Protein AF-A0AAE9GS91-F1 (afdb_monomer_lite)

Foldseek 3Di:
DDDPDKDFDAAQWWWAQQQCVLVLRIAHHHPVRGRDIDDPSIDTHHDDPQAGSLLVRVVSPDPVSSVQQQVQQDADDGRRRGGDPVSNVVDDDDDDRHNVVSVVNSVVVVVVVVVVVVVVPPD

Structure (mmCIF, N/CA/C/O backbone):
data_AF-A0AAE9GS91-F1
#
_entry.id   AF-A0AAE9GS91-F1
#
loop_
_atom_site.group_PDB
_atom_site.id
_atom_site.type_symbol
_atom_site.label_atom_id
_atom_site.label_alt_id
_atom_site.label_comp_id
_atom_site.label_asym_id
_atom_site.label_entity_id
_atom_site.label_seq_id
_atom_site.pdbx_PDB_ins_code
_atom_site.Cartn_x
_atom_site.Cartn_y
_atom_site.Cartn_z
_atom_site.occupancy
_atom_site.B_iso_or_equiv
_atom_site.auth_seq_id
_atom_site.auth_comp_id
_atom_site.auth_asym_id
_atom_site.auth_atom_id
_atom_site.pdbx_PDB_model_num
ATOM 1 N N . MET A 1 1 ? 5.469 -5.678 -27.004 1.00 47.22 1 MET A N 1
ATOM 2 C CA . MET A 1 1 ? 4.977 -7.027 -26.641 1.00 47.22 1 MET A CA 1
ATOM 3 C C . MET A 1 1 ? 5.153 -7.159 -25.131 1.00 47.22 1 MET A C 1
ATOM 5 O O . MET A 1 1 ? 6.270 -6.959 -24.689 1.00 47.22 1 MET A O 1
ATOM 9 N N . ALA A 1 2 ? 4.148 -7.320 -24.269 1.00 49.94 2 ALA A N 1
ATOM 10 C CA . ALA A 1 2 ? 2.785 -7.830 -24.418 1.00 49.94 2 ALA A CA 1
ATOM 11 C C . ALA A 1 2 ? 1.729 -6.813 -23.929 1.00 49.94 2 ALA A C 1
ATOM 13 O O . ALA A 1 2 ? 1.930 -6.160 -22.906 1.00 49.94 2 ALA A O 1
ATOM 14 N N . VAL A 1 3 ? 0.622 -6.671 -24.668 1.00 57.50 3 VAL A N 1
ATOM 15 C CA . VAL A 1 3 ? -0.491 -5.748 -24.353 1.00 57.50 3 VAL A CA 1
ATOM 16 C C . VAL A 1 3 ? -1.786 -6.487 -23.972 1.00 57.50 3 VAL A C 1
ATOM 18 O O . VAL A 1 3 ? -2.757 -5.833 -23.624 1.00 57.50 3 VAL A O 1
ATOM 21 N N . ASP A 1 4 ? -1.794 -7.822 -23.879 1.00 70.81 4 ASP A N 1
ATOM 22 C CA . ASP A 1 4 ? -3.068 -8.561 -23.747 1.00 70.81 4 ASP A CA 1
ATOM 23 C C . ASP A 1 4 ? -3.275 -9.286 -22.408 1.00 70.81 4 ASP A C 1
ATOM 25 O O . ASP A 1 4 ? -4.303 -9.926 -22.199 1.00 70.81 4 ASP A O 1
ATOM 29 N N . THR A 1 5 ? -2.332 -9.199 -21.466 1.00 87.88 5 THR A N 1
ATOM 30 C CA . THR A 1 5 ? -2.480 -9.861 -20.160 1.00 87.88 5 THR A CA 1
ATOM 31 C C . THR A 1 5 ? -3.011 -8.891 -19.110 1.00 87.88 5 THR A C 1
ATOM 33 O O . THR A 1 5 ? -2.324 -7.951 -18.700 1.00 87.88 5 THR A O 1
ATOM 36 N N . MET A 1 6 ? -4.235 -9.159 -18.660 1.00 94.38 6 MET A N 1
ATOM 37 C CA . MET A 1 6 ? -4.826 -8.557 -17.468 1.00 94.38 6 MET A CA 1
ATOM 38 C C . MET A 1 6 ? -4.596 -9.457 -16.252 1.00 94.38 6 MET A C 1
ATOM 40 O O . MET A 1 6 ? -4.562 -10.682 -16.365 1.00 94.38 6 MET A O 1
ATOM 44 N N . PHE A 1 7 ? -4.479 -8.843 -15.082 1.00 96.12 7 PHE A N 1
ATOM 45 C CA . PHE A 1 7 ? -4.264 -9.505 -13.802 1.00 96.12 7 PHE A CA 1
ATOM 46 C C . PHE A 1 7 ? -5.483 -9.281 -12.917 1.00 96.12 7 PHE A C 1
ATOM 48 O O . PHE A 1 7 ? -6.027 -8.177 -12.876 1.00 96.12 7 PHE A O 1
ATOM 55 N N . LYS A 1 8 ? -5.916 -10.327 -12.211 1.00 97.56 8 LYS A N 1
ATOM 56 C CA . LYS A 1 8 ? -6.987 -10.209 -11.222 1.00 97.56 8 LYS A CA 1
ATOM 57 C C . LYS A 1 8 ? -6.459 -9.519 -9.971 1.00 97.56 8 LYS A C 1
ATOM 59 O O . LYS A 1 8 ? -5.353 -9.816 -9.522 1.00 97.56 8 LYS A O 1
ATOM 64 N N . VAL A 1 9 ? -7.255 -8.614 -9.424 1.00 98.19 9 VAL A N 1
ATOM 65 C CA . VAL A 1 9 ? -6.999 -7.989 -8.130 1.00 98.19 9 VAL A CA 1
ATOM 66 C C . VAL A 1 9 ? -7.389 -8.959 -7.019 1.00 98.19 9 VAL A C 1
ATOM 68 O O . VAL A 1 9 ? -8.460 -9.565 -7.070 1.00 98.19 9 VAL A O 1
ATOM 71 N N . GLU A 1 10 ? -6.517 -9.122 -6.032 1.00 97.50 10 GLU A N 1
ATOM 72 C CA . GLU A 1 10 ? -6.807 -9.862 -4.802 1.00 97.50 10 GLU A CA 1
ATOM 73 C C . GLU A 1 10 ? -7.134 -8.883 -3.668 1.00 97.50 10 GLU A C 1
ATOM 75 O O . GLU A 1 10 ? -6.694 -7.734 -3.690 1.00 97.50 10 GLU A O 1
ATOM 80 N N . THR A 1 11 ? -7.903 -9.337 -2.676 1.00 97.12 11 THR A N 1
ATOM 81 C CA . THR A 1 11 ? -8.168 -8.573 -1.445 1.00 97.12 11 THR A CA 1
ATOM 82 C C . THR A 1 11 ? -6.912 -8.481 -0.580 1.00 97.12 11 THR A C 1
ATOM 84 O O . THR A 1 11 ? -6.049 -9.358 -0.646 1.00 97.12 11 THR A O 1
ATOM 87 N N . ASP A 1 12 ? -6.833 -7.447 0.257 1.00 95.88 12 ASP A N 1
ATOM 88 C CA . ASP A 1 12 ? -5.784 -7.267 1.263 1.00 95.88 12 ASP A CA 1
ATOM 89 C C . ASP A 1 12 ? -4.362 -7.176 0.686 1.00 95.88 12 ASP A C 1
ATOM 91 O O . ASP A 1 12 ? -3.382 -7.503 1.355 1.00 95.88 12 ASP A O 1
ATOM 95 N N . ASN A 1 13 ? -4.232 -6.684 -0.546 1.00 96.88 13 ASN A N 1
ATOM 96 C CA . ASN A 1 13 ? -2.952 -6.399 -1.184 1.00 96.88 13 ASN A CA 1
ATOM 97 C C . ASN A 1 13 ? -2.715 -4.892 -1.266 1.00 96.88 13 ASN A C 1
ATOM 99 O O . ASN A 1 13 ? -3.636 -4.102 -1.462 1.00 96.88 13 ASN A O 1
ATOM 103 N N . LEU A 1 14 ? -1.449 -4.482 -1.202 1.00 96.44 14 LEU A N 1
ATOM 104 C CA . LEU A 1 14 ? -1.050 -3.151 -1.643 1.00 96.44 14 LEU A CA 1
ATOM 105 C C . LEU A 1 14 ? -0.976 -3.150 -3.173 1.00 96.44 14 LEU A C 1
ATOM 107 O O . LEU A 1 14 ? -0.109 -3.804 -3.752 1.00 96.44 14 LEU A O 1
ATOM 111 N N . ILE A 1 15 ? -1.867 -2.413 -3.828 1.00 97.44 15 ILE A N 1
ATOM 112 C CA . ILE A 1 15 ? -1.858 -2.206 -5.277 1.00 97.44 15 ILE A CA 1
ATOM 113 C C . ILE A 1 15 ? -1.294 -0.822 -5.598 1.00 97.44 15 ILE A C 1
ATOM 115 O O . ILE A 1 15 ? -1.660 0.168 -4.965 1.00 97.44 15 ILE A O 1
ATOM 119 N N . ILE A 1 16 ? -0.387 -0.736 -6.573 1.00 96.69 16 ILE A N 1
ATOM 120 C CA . ILE A 1 16 ? 0.314 0.516 -6.904 1.00 96.69 16 ILE A CA 1
ATOM 121 C C . ILE A 1 16 ? 0.247 0.764 -8.400 1.00 96.69 16 ILE A C 1
ATOM 123 O O . ILE A 1 16 ? 0.695 -0.072 -9.173 1.00 96.69 16 ILE A O 1
ATOM 127 N N . ASN A 1 17 ? -0.215 1.936 -8.830 1.00 96.50 17 ASN A N 1
ATOM 128 C CA . ASN A 1 17 ? -0.026 2.367 -10.208 1.00 96.50 17 ASN A CA 1
ATOM 129 C C . ASN A 1 17 ? 1.396 2.909 -10.400 1.00 96.50 17 ASN A C 1
ATOM 131 O O . ASN A 1 17 ? 1.712 4.018 -9.976 1.00 96.50 17 ASN A O 1
ATOM 135 N N . ILE A 1 18 ? 2.254 2.179 -11.111 1.00 96.12 18 ILE A N 1
ATOM 136 C CA . ILE A 1 18 ? 3.666 2.579 -11.268 1.00 96.12 18 ILE A CA 1
ATOM 137 C C . ILE A 1 18 ? 3.869 3.869 -12.075 1.00 96.12 18 ILE A C 1
ATOM 139 O O . ILE A 1 18 ? 4.950 4.435 -12.031 1.00 96.12 18 ILE A O 1
ATOM 143 N N . THR A 1 19 ? 2.875 4.341 -12.833 1.00 94.81 19 THR A N 1
ATOM 144 C CA . THR A 1 19 ? 2.994 5.563 -13.661 1.00 94.81 19 THR A CA 1
ATOM 145 C C . THR A 1 19 ? 2.749 6.838 -12.853 1.00 94.81 19 THR A C 1
ATOM 147 O O . THR A 1 19 ? 3.214 7.910 -13.226 1.00 94.81 19 THR A O 1
ATOM 150 N N . PHE A 1 20 ? 2.018 6.720 -11.745 1.00 94.81 20 PHE A N 1
ATOM 151 C CA . PHE A 1 20 ? 1.622 7.843 -10.898 1.00 94.81 20 PHE A CA 1
ATOM 152 C C . PHE A 1 20 ? 1.841 7.554 -9.407 1.00 94.81 20 PHE A C 1
ATOM 154 O O . PHE A 1 20 ? 1.254 8.204 -8.548 1.00 94.81 20 PHE A O 1
ATOM 161 N N . ALA A 1 21 ? 2.703 6.590 -9.068 1.00 94.94 21 ALA A N 1
ATOM 162 C CA . ALA A 1 21 ? 2.981 6.226 -7.677 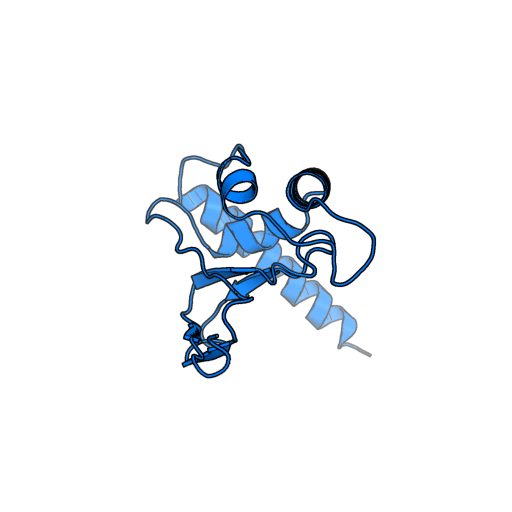1.00 94.94 21 ALA A CA 1
ATOM 163 C C . ALA A 1 21 ? 3.470 7.428 -6.852 1.00 94.94 21 ALA A C 1
ATOM 165 O O . ALA A 1 21 ? 3.083 7.597 -5.701 1.00 94.94 21 ALA A O 1
ATOM 166 N N . TRP A 1 22 ? 4.256 8.311 -7.469 1.00 93.00 22 TRP A N 1
ATOM 167 C CA . TRP A 1 22 ? 4.755 9.557 -6.884 1.00 93.00 22 TRP A CA 1
ATOM 168 C C . TRP A 1 22 ? 3.649 10.585 -6.551 1.00 93.00 22 TRP A C 1
ATOM 170 O O . TRP A 1 22 ? 3.845 11.475 -5.720 1.00 93.00 22 TRP A O 1
ATOM 180 N N 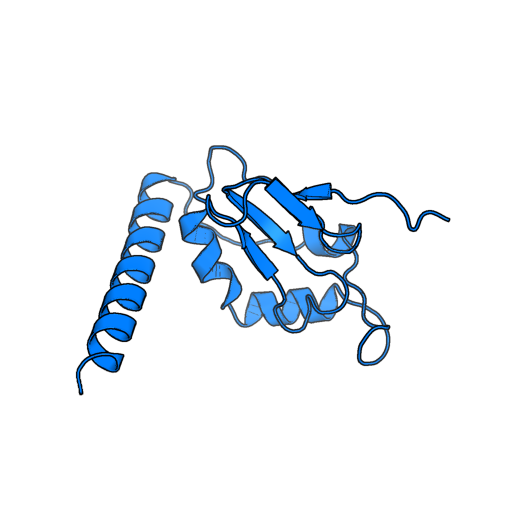. GLU A 1 23 ? 2.460 10.432 -7.140 1.00 92.50 23 GLU A N 1
ATOM 181 C CA . GLU A 1 23 ? 1.236 11.173 -6.797 1.00 92.50 23 GLU A CA 1
ATOM 182 C C . GLU A 1 23 ? 0.347 10.422 -5.796 1.00 92.50 23 GLU A C 1
ATOM 184 O O . GLU A 1 23 ? -0.793 10.816 -5.576 1.00 92.50 23 GLU A O 1
ATOM 189 N N . LEU A 1 24 ? 0.871 9.371 -5.155 1.00 93.00 24 LEU A N 1
ATOM 190 C CA . LEU A 1 24 ? 0.145 8.479 -4.245 1.00 93.00 24 LEU A CA 1
ATOM 191 C C . LEU A 1 24 ? -0.974 7.669 -4.922 1.00 93.00 24 LEU A C 1
ATOM 193 O O . LEU A 1 24 ? -1.968 7.331 -4.285 1.00 93.00 24 LEU A O 1
ATOM 197 N N . ALA A 1 25 ? -0.807 7.299 -6.196 1.00 94.12 25 ALA A N 1
ATOM 198 C CA . ALA A 1 25 ? -1.724 6.388 -6.885 1.00 94.12 25 ALA A CA 1
ATOM 199 C C . ALA A 1 25 ? -1.543 4.927 -6.414 1.00 94.12 25 ALA A C 1
ATOM 201 O O . ALA A 1 25 ? -1.065 4.067 -7.158 1.00 94.12 25 ALA A O 1
ATOM 202 N N . LEU A 1 26 ? -1.901 4.656 -5.159 1.00 94.50 26 LEU A N 1
ATOM 203 C CA . LEU A 1 26 ? -1.843 3.348 -4.512 1.00 94.50 26 LEU A CA 1
ATOM 204 C C . LEU A 1 26 ? -3.012 3.147 -3.539 1.00 94.50 26 LEU A C 1
ATOM 206 O O . LEU A 1 26 ? -3.600 4.111 -3.057 1.00 94.50 26 LEU A O 1
ATOM 210 N N . ALA A 1 27 ? -3.334 1.890 -3.247 1.00 95.06 27 ALA A N 1
ATOM 211 C CA . ALA A 1 27 ? -4.401 1.521 -2.322 1.00 95.06 27 ALA A CA 1
ATOM 212 C C . ALA A 1 27 ? -4.102 0.182 -1.638 1.00 95.06 27 ALA A C 1
ATOM 214 O O . ALA A 1 27 ? -3.367 -0.645 -2.176 1.00 95.06 27 ALA A O 1
ATOM 215 N N . VAL A 1 28 ? -4.705 -0.049 -0.471 1.00 96.06 28 VAL A N 1
ATOM 216 C CA . VAL A 1 28 ? -4.876 -1.409 0.060 1.00 96.06 28 VAL A CA 1
ATOM 217 C C . VAL A 1 28 ? -6.250 -1.895 -0.378 1.00 96.06 28 VAL A C 1
ATOM 219 O O . VAL A 1 28 ? -7.253 -1.289 0.008 1.00 96.06 28 VAL A O 1
ATOM 222 N N . THR A 1 29 ? -6.273 -2.946 -1.189 1.00 96.50 29 THR A N 1
ATOM 223 C CA . THR A 1 29 ? -7.485 -3.513 -1.787 1.00 96.50 29 THR A CA 1
ATOM 224 C C . THR A 1 29 ? -8.350 -4.2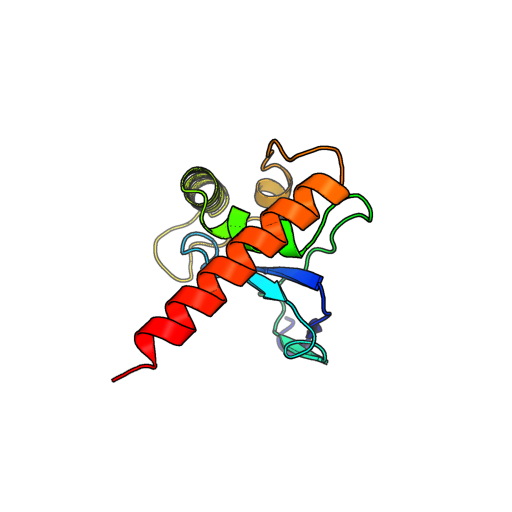08 -0.746 1.00 96.50 29 THR A C 1
ATOM 226 O O . THR A 1 29 ? -7.858 -4.677 0.282 1.00 96.50 29 THR A O 1
ATOM 229 N N . ASP A 1 30 ? -9.646 -4.296 -1.019 1.00 95.50 30 ASP A N 1
ATOM 230 C CA . ASP A 1 30 ? -10.595 -5.034 -0.187 1.00 95.50 30 ASP A CA 1
ATOM 231 C C . ASP A 1 30 ? -11.510 -5.947 -1.021 1.00 95.50 30 ASP A C 1
ATOM 233 O O . ASP A 1 30 ? -11.274 -6.203 -2.208 1.00 95.50 30 ASP A O 1
ATOM 237 N N . ALA A 1 31 ? -12.539 -6.497 -0.375 1.00 96.31 31 ALA A N 1
ATOM 238 C CA . ALA A 1 31 ? -13.474 -7.425 -0.994 1.00 96.31 31 ALA A CA 1
ATOM 239 C C . ALA A 1 31 ? -14.233 -6.815 -2.185 1.00 96.31 31 ALA A C 1
ATOM 241 O O . ALA A 1 31 ? -14.618 -7.559 -3.085 1.00 96.31 31 ALA A O 1
ATOM 242 N N . GLU A 1 32 ? -14.428 -5.493 -2.225 1.00 96.88 32 GLU A N 1
ATOM 243 C CA . GLU A 1 32 ? -15.088 -4.830 -3.353 1.00 96.88 32 GLU A CA 1
ATOM 244 C C . GLU A 1 32 ? -14.173 -4.751 -4.578 1.00 96.88 32 GLU A C 1
ATOM 246 O O . GLU A 1 32 ? -14.656 -4.618 -5.704 1.00 96.88 32 GLU A O 1
ATOM 251 N N . ASP A 1 33 ? -12.856 -4.830 -4.383 1.00 97.19 33 ASP A N 1
ATOM 252 C CA . ASP A 1 33 ? -11.855 -4.828 -5.449 1.00 97.19 33 ASP A CA 1
ATOM 253 C C . ASP A 1 33 ? -11.536 -6.217 -5.996 1.00 97.19 33 ASP A C 1
ATOM 255 O O . ASP A 1 33 ? -11.101 -6.343 -7.145 1.00 97.19 33 ASP A O 1
ATOM 259 N N . ALA A 1 34 ? -11.759 -7.256 -5.195 1.00 97.25 34 ALA A N 1
ATOM 260 C CA . ALA A 1 34 ? -11.419 -8.625 -5.541 1.00 97.25 34 ALA A CA 1
ATOM 261 C C . ALA A 1 34 ? -12.044 -9.060 -6.881 1.00 97.25 34 ALA A C 1
ATOM 263 O O . ALA A 1 34 ? -13.233 -8.891 -7.145 1.00 97.25 34 ALA A O 1
ATOM 264 N N . GLY A 1 35 ? -11.224 -9.645 -7.755 1.00 97.19 35 GLY A N 1
ATOM 265 C CA . GLY A 1 35 ? -11.645 -10.141 -9.066 1.00 97.19 35 GLY A CA 1
ATOM 266 C C . GLY A 1 35 ? -11.715 -9.089 -10.178 1.00 97.19 35 GLY A C 1
ATOM 267 O O . GLY A 1 35 ? -11.805 -9.484 -11.344 1.00 97.19 35 GLY A O 1
ATOM 268 N N . LYS A 1 36 ? -11.599 -7.785 -9.872 1.00 97.44 36 LYS A N 1
ATOM 269 C CA . LYS A 1 36 ? -11.416 -6.740 -10.898 1.00 97.44 36 LYS A CA 1
ATOM 270 C C . LYS A 1 36 ? -10.129 -6.988 -11.690 1.00 97.44 36 LYS A C 1
ATOM 272 O O . LYS A 1 36 ? -9.209 -7.654 -11.217 1.00 97.44 36 LYS A O 1
ATOM 277 N N . LEU A 1 37 ? -10.061 -6.451 -12.908 1.00 97.00 37 LEU A N 1
ATOM 278 C CA . LEU A 1 37 ? -8.928 -6.641 -13.813 1.00 97.00 37 LEU A CA 1
ATOM 279 C C . LEU A 1 37 ? -8.076 -5.378 -13.924 1.00 97.00 37 LEU A C 1
ATOM 281 O O . LEU A 1 37 ? -8.596 -4.285 -14.140 1.00 97.00 37 LEU A O 1
ATOM 285 N N . VAL A 1 38 ? -6.759 -5.548 -13.832 1.00 96.56 38 VAL A N 1
ATOM 286 C CA . VAL A 1 38 ? -5.772 -4.477 -13.995 1.00 96.56 38 VAL A CA 1
ATOM 287 C C . VAL A 1 38 ? -4.673 -4.877 -14.973 1.00 96.56 38 VAL A C 1
ATOM 289 O O . VAL A 1 38 ? -4.362 -6.053 -15.146 1.00 96.56 38 VAL A O 1
ATOM 292 N N . SER A 1 39 ? -4.054 -3.891 -15.620 1.00 95.62 39 SER A N 1
ATOM 293 C CA . SER A 1 39 ? -2.895 -4.134 -16.484 1.00 95.62 39 SER A CA 1
ATOM 294 C C . SER A 1 39 ? -1.612 -4.346 -15.669 1.00 95.62 39 SER A C 1
ATOM 296 O O . SER A 1 39 ? -1.562 -4.099 -14.464 1.00 95.62 39 SER A O 1
ATOM 298 N N . HIS A 1 40 ? -0.517 -4.703 -16.346 1.00 93.19 40 HIS A N 1
ATOM 299 C CA . HIS A 1 40 ? 0.824 -4.851 -15.756 1.00 93.19 40 HIS A CA 1
ATOM 300 C C . HIS A 1 40 ? 1.349 -3.610 -14.998 1.00 93.19 40 HIS A C 1
ATOM 302 O O . HIS A 1 40 ? 2.341 -3.705 -14.270 1.00 93.19 40 HIS A O 1
ATOM 308 N N . ARG A 1 41 ? 0.719 -2.438 -15.181 1.00 94.88 41 ARG A N 1
ATOM 309 C CA . ARG A 1 41 ? 1.064 -1.186 -14.486 1.00 94.88 41 ARG A CA 1
ATOM 310 C C . ARG A 1 41 ? 0.578 -1.130 -13.037 1.00 94.88 41 ARG A C 1
ATOM 312 O O . ARG A 1 41 ? 0.907 -0.165 -12.354 1.00 94.88 41 ARG A O 1
ATOM 319 N N . PHE A 1 42 ? -0.161 -2.143 -12.590 1.00 97.12 42 PHE A N 1
ATOM 320 C CA . PHE A 1 42 ? -0.678 -2.271 -11.231 1.00 97.12 42 PHE A CA 1
ATOM 321 C C . PHE A 1 42 ? -0.112 -3.518 -10.532 1.00 97.12 42 PHE A C 1
ATOM 323 O O . PHE A 1 42 ? -0.843 -4.486 -10.316 1.00 97.12 42 PHE A O 1
ATOM 330 N N . PRO A 1 43 ? 1.198 -3.564 -10.216 1.00 97.12 43 PRO A N 1
ATOM 331 C CA . PRO A 1 43 ? 1.722 -4.586 -9.321 1.00 97.12 43 PRO A CA 1
ATOM 332 C C . PRO A 1 43 ? 0.952 -4.607 -7.998 1.00 97.12 43 PRO A C 1
ATOM 334 O O . PRO A 1 43 ? 0.544 -3.565 -7.477 1.00 97.12 43 PRO A O 1
ATOM 337 N N . GLN A 1 44 ? 0.801 -5.816 -7.469 1.00 97.06 44 GLN A N 1
ATOM 338 C CA . GLN A 1 44 ? 0.177 -6.097 -6.186 1.00 97.06 44 GLN A CA 1
ATOM 339 C C . GLN A 1 44 ? 1.222 -6.715 -5.258 1.00 97.06 44 GLN A C 1
ATOM 341 O O . GLN A 1 44 ? 1.978 -7.595 -5.673 1.00 97.06 44 GLN A O 1
ATOM 346 N N . TYR A 1 45 ? 1.260 -6.252 -4.013 1.00 96.62 45 TYR A N 1
ATOM 347 C CA . TYR A 1 45 ? 2.171 -6.728 -2.982 1.00 96.62 45 TYR A CA 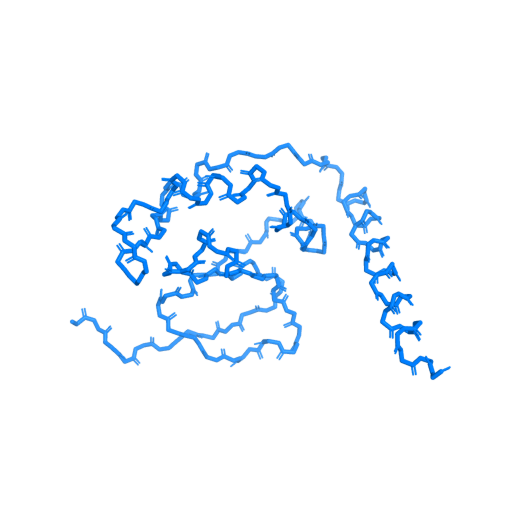1
ATOM 348 C C . TYR A 1 45 ? 1.357 -7.279 -1.820 1.00 96.62 45 TYR A C 1
ATOM 350 O O . TYR A 1 45 ? 0.574 -6.560 -1.198 1.00 96.62 45 TYR A O 1
ATOM 358 N N . LYS A 1 46 ? 1.559 -8.562 -1.532 1.00 96.31 46 LYS A N 1
ATOM 359 C CA . LYS A 1 46 ? 0.904 -9.243 -0.421 1.00 96.31 46 LYS A CA 1
ATOM 360 C C . LYS A 1 46 ? 1.623 -8.945 0.887 1.00 96.31 46 LYS A C 1
ATOM 362 O O . LYS A 1 46 ? 2.848 -9.065 0.969 1.00 96.31 46 LYS A O 1
ATOM 367 N N . PHE A 1 47 ? 0.865 -8.599 1.922 1.00 94.62 47 PHE A N 1
ATOM 368 C CA . PHE A 1 47 ? 1.418 -8.439 3.262 1.00 94.62 47 PHE A CA 1
ATOM 369 C C . PHE A 1 47 ? 1.813 -9.797 3.849 1.00 94.62 47 PHE A C 1
ATOM 371 O O . PHE A 1 47 ? 1.108 -10.796 3.698 1.00 94.62 47 PHE A O 1
ATOM 378 N N . LYS A 1 48 ? 2.955 -9.842 4.543 1.00 94.69 48 LYS A N 1
ATOM 379 C CA . LYS A 1 48 ? 3.304 -11.002 5.377 1.00 94.69 48 LYS A CA 1
ATOM 380 C C . LYS A 1 48 ? 2.325 -11.087 6.549 1.00 94.69 48 LYS A C 1
ATOM 382 O O . LYS A 1 48 ? 1.855 -10.059 7.022 1.00 94.69 48 LYS A O 1
ATOM 387 N N . ASN A 1 49 ? 2.111 -12.290 7.081 1.00 94.06 49 ASN A N 1
ATOM 388 C CA . ASN A 1 49 ? 1.128 -12.562 8.143 1.00 94.06 49 ASN A CA 1
ATOM 389 C C . ASN A 1 49 ? 1.287 -11.707 9.416 1.00 94.06 49 ASN A C 1
ATOM 391 O O . ASN A 1 49 ? 0.346 -11.597 10.187 1.00 94.06 49 ASN A O 1
ATOM 395 N N . GLN A 1 50 ? 2.464 -11.122 9.650 1.00 95.31 50 GLN A N 1
ATOM 396 C CA . GLN A 1 50 ? 2.757 -10.234 10.784 1.00 95.31 50 GLN A CA 1
ATOM 397 C C . GLN A 1 50 ? 2.332 -8.767 10.569 1.00 95.31 50 GLN A C 1
ATOM 399 O O . GLN A 1 50 ? 2.539 -7.930 11.448 1.00 95.31 50 GLN A O 1
ATOM 404 N N . TYR A 1 51 ? 1.797 -8.431 9.394 1.00 95.12 51 TYR A N 1
ATOM 405 C CA . TYR A 1 51 ? 1.448 -7.069 9.008 1.00 95.12 51 TYR A CA 1
ATOM 406 C C . TYR A 1 51 ? -0.043 -6.955 8.702 1.00 95.12 51 TYR A C 1
ATOM 408 O O . TYR A 1 51 ? -0.570 -7.684 7.866 1.00 95.12 51 TYR A O 1
ATOM 416 N N . SER A 1 52 ? -0.717 -6.022 9.373 1.00 94.94 52 SER A N 1
ATOM 417 C CA . SER A 1 52 ? -2.152 -5.781 9.207 1.00 94.94 52 SER A CA 1
ATOM 418 C C . SER A 1 52 ? -2.413 -4.894 7.982 1.00 94.94 52 SER A C 1
ATOM 420 O O . SER A 1 52 ? -2.011 -3.729 8.002 1.00 94.94 52 SER A O 1
ATOM 422 N N . PRO A 1 53 ? -3.144 -5.348 6.946 1.00 93.94 53 PRO A N 1
ATOM 423 C CA . PRO A 1 53 ? -3.458 -4.522 5.772 1.00 93.94 53 PRO A CA 1
ATOM 424 C C . PRO A 1 53 ? -4.155 -3.201 6.136 1.00 93.94 53 PRO A C 1
ATOM 426 O O . PRO A 1 53 ? -3.899 -2.153 5.544 1.00 93.94 53 PRO A O 1
ATOM 429 N N . THR A 1 54 ? -4.995 -3.219 7.178 1.00 91.69 54 THR A N 1
ATOM 430 C CA . THR A 1 54 ? -5.736 -2.031 7.637 1.00 91.69 54 THR A CA 1
ATOM 431 C C . THR A 1 54 ? -4.812 -0.956 8.205 1.00 91.69 54 THR A C 1
ATOM 433 O O . THR A 1 54 ? -5.083 0.230 8.042 1.00 91.69 54 THR A O 1
ATOM 436 N N . PHE A 1 55 ? -3.699 -1.342 8.833 1.00 93.81 55 PHE A N 1
ATOM 437 C CA . PHE A 1 55 ? -2.696 -0.386 9.298 1.00 93.81 55 PHE A CA 1
ATOM 438 C C . PHE A 1 55 ? -2.064 0.368 8.122 1.00 93.81 55 PHE A C 1
ATOM 440 O O . PHE A 1 55 ? -1.952 1.595 8.152 1.00 93.81 55 PHE A O 1
ATOM 447 N N . PHE A 1 56 ? -1.724 -0.354 7.050 1.00 91.81 56 PHE A N 1
ATOM 448 C CA . PHE A 1 56 ? -1.043 0.208 5.886 1.00 91.81 56 PHE A CA 1
ATOM 449 C C . PHE A 1 56 ? -1.908 1.171 5.065 1.00 91.81 56 PHE A C 1
ATOM 451 O O . PHE A 1 56 ? -1.331 2.023 4.396 1.00 91.81 56 PHE A O 1
ATOM 458 N N . LYS A 1 57 ? -3.250 1.144 5.180 1.00 88.75 57 LYS A N 1
ATOM 459 C CA . LYS A 1 57 ? -4.121 2.196 4.606 1.00 88.75 57 LYS A CA 1
ATOM 460 C C . LYS A 1 57 ? -3.723 3.596 5.094 1.00 88.75 57 LYS A C 1
ATOM 462 O O . LYS A 1 57 ? -3.739 4.542 4.315 1.00 88.75 57 LYS A O 1
ATOM 467 N N . ASN A 1 58 ? -3.283 3.713 6.347 1.00 84.69 58 ASN A N 1
ATOM 468 C CA . ASN A 1 58 ? -2.868 4.990 6.932 1.00 84.69 58 ASN A CA 1
ATOM 469 C C . ASN A 1 58 ? -1.444 5.397 6.532 1.00 84.69 58 ASN A C 1
ATOM 471 O O . ASN A 1 58 ? -1.141 6.586 6.443 1.00 84.69 58 ASN A O 1
ATOM 475 N N . LEU A 1 59 ? -0.571 4.423 6.251 1.00 78.69 59 LEU A N 1
ATOM 476 C CA . LEU A 1 59 ? 0.819 4.676 5.856 1.00 78.69 59 LEU A CA 1
ATOM 477 C C . LEU A 1 59 ? 0.918 5.398 4.503 1.00 78.69 59 LEU A C 1
ATOM 479 O O . LEU A 1 59 ? 1.858 6.157 4.282 1.00 78.69 59 LEU A O 1
ATOM 483 N N . ILE A 1 60 ? -0.075 5.214 3.626 1.00 83.62 60 ILE A N 1
ATOM 484 C CA . ILE A 1 60 ? -0.165 5.871 2.309 1.00 83.62 60 ILE A CA 1
ATOM 485 C C . ILE A 1 60 ? -0.097 7.401 2.431 1.00 83.62 60 ILE A C 1
ATOM 487 O O . ILE A 1 60 ? 0.433 8.071 1.545 1.00 83.62 60 ILE A O 1
ATOM 491 N N . TYR A 1 61 ? -0.588 7.958 3.540 1.00 82.12 61 TYR A N 1
ATOM 492 C CA . TYR A 1 61 ? -0.646 9.401 3.770 1.00 82.12 61 TYR A CA 1
ATOM 493 C C . TYR A 1 61 ? 0.624 9.986 4.410 1.00 82.12 61 TYR A C 1
ATOM 495 O O . TYR A 1 61 ? 0.710 11.202 4.605 1.00 82.12 61 TYR A O 1
ATOM 503 N N . ASP A 1 62 ? 1.628 9.164 4.728 1.00 86.25 62 ASP A N 1
ATOM 504 C CA . ASP A 1 62 ? 2.905 9.645 5.253 1.00 86.25 62 ASP A CA 1
ATOM 505 C C . ASP A 1 62 ? 3.636 10.498 4.200 1.00 86.25 62 ASP A C 1
ATOM 507 O O . ASP A 1 62 ? 4.010 10.035 3.120 1.00 86.25 62 ASP A O 1
ATOM 511 N N . LYS A 1 63 ? 3.902 11.767 4.536 1.00 90.69 63 LYS A N 1
ATOM 512 C CA . LYS A 1 63 ? 4.642 12.697 3.668 1.00 90.69 63 LYS A CA 1
ATOM 513 C C . LYS A 1 63 ? 6.017 12.156 3.285 1.00 90.69 63 LYS A C 1
ATOM 515 O O . LYS A 1 63 ? 6.453 12.373 2.158 1.00 90.69 63 LYS A O 1
ATOM 520 N N . ARG A 1 64 ? 6.691 11.446 4.198 1.00 92.62 64 ARG A N 1
ATOM 521 C CA . ARG A 1 64 ? 7.978 10.810 3.893 1.00 92.62 64 ARG A CA 1
ATOM 522 C C . ARG A 1 64 ? 7.803 9.707 2.860 1.00 92.62 64 ARG A C 1
ATOM 524 O O . ARG A 1 64 ? 8.636 9.574 1.978 1.00 92.62 64 ARG A O 1
ATOM 531 N N . PHE A 1 65 ? 6.707 8.950 2.926 1.00 93.31 65 PHE A N 1
ATOM 532 C CA . PHE A 1 65 ? 6.433 7.892 1.953 1.00 93.31 65 PHE A CA 1
ATOM 533 C C . PHE A 1 65 ? 6.189 8.461 0.560 1.00 93.31 65 PHE A C 1
ATOM 535 O O . PHE A 1 65 ? 6.753 7.961 -0.408 1.00 93.31 65 PHE A O 1
ATOM 542 N N . LYS A 1 66 ? 5.476 9.589 0.459 1.00 93.31 66 LYS A N 1
ATOM 543 C CA . LYS A 1 66 ? 5.379 10.330 -0.805 1.00 93.31 66 LYS A CA 1
ATOM 544 C C . LYS A 1 66 ? 6.754 10.745 -1.341 1.00 93.31 66 LYS A C 1
ATOM 546 O O . LYS A 1 66 ? 7.010 10.574 -2.530 1.00 93.31 66 LYS A O 1
ATOM 551 N N . SER A 1 67 ? 7.633 11.278 -0.491 1.00 94.81 67 SER A N 1
ATOM 552 C CA . SER A 1 67 ? 8.994 11.655 -0.898 1.00 94.81 67 SER A CA 1
ATOM 553 C C . SER A 1 67 ? 9.807 10.458 -1.392 1.00 94.81 67 SER A C 1
ATOM 555 O O . SER A 1 67 ? 10.468 10.561 -2.421 1.00 94.81 67 SER A O 1
ATOM 557 N N . ASP A 1 68 ? 9.712 9.309 -0.729 1.00 95.75 68 ASP A N 1
ATOM 558 C CA . ASP A 1 68 ? 10.431 8.108 -1.161 1.00 95.75 68 ASP A CA 1
ATOM 559 C C . ASP A 1 68 ? 9.880 7.570 -2.486 1.00 95.75 68 ASP A C 1
ATOM 561 O O . ASP A 1 68 ? 10.649 7.219 -3.377 1.00 95.75 68 ASP A O 1
ATOM 565 N N . LEU A 1 69 ? 8.558 7.602 -2.684 1.00 95.00 69 LEU A N 1
ATOM 566 C CA . LEU A 1 69 ? 7.933 7.257 -3.966 1.00 95.00 69 LEU A CA 1
ATOM 567 C C . LEU A 1 69 ? 8.341 8.215 -5.093 1.00 95.00 69 LEU A C 1
ATOM 569 O O . LEU A 1 69 ? 8.480 7.782 -6.238 1.00 95.00 69 LEU A O 1
ATOM 573 N N . MET A 1 70 ? 8.547 9.501 -4.788 1.00 94.38 70 MET A N 1
ATOM 574 C CA . MET A 1 70 ? 9.099 10.474 -5.737 1.00 94.38 70 MET A CA 1
ATOM 575 C C . MET A 1 70 ? 10.532 10.112 -6.138 1.00 94.38 70 MET A C 1
ATOM 577 O O . MET A 1 70 ? 10.846 10.152 -7.326 1.00 94.38 70 MET A O 1
ATOM 581 N N . LEU A 1 71 ? 11.386 9.749 -5.174 1.00 95.38 71 LEU A N 1
ATOM 582 C CA . LEU A 1 71 ? 12.779 9.362 -5.425 1.00 95.38 71 LEU A CA 1
ATOM 583 C C . LEU A 1 71 ? 12.872 8.042 -6.203 1.00 95.38 71 LEU A C 1
ATOM 585 O O . LEU A 1 71 ? 13.624 7.963 -7.170 1.00 95.38 71 LEU A O 1
ATOM 589 N N . ALA A 1 72 ? 12.042 7.060 -5.845 1.00 96.81 72 ALA A N 1
ATOM 590 C CA . ALA A 1 72 ? 11.963 5.749 -6.492 1.00 96.81 72 ALA A CA 1
ATOM 591 C C . ALA A 1 72 ? 11.286 5.775 -7.879 1.00 96.81 72 ALA A C 1
ATOM 593 O O . ALA A 1 72 ? 11.172 4.744 -8.550 1.00 96.81 72 ALA A O 1
ATOM 594 N N . SER A 1 73 ? 10.792 6.938 -8.315 1.00 96.38 73 SER A N 1
ATOM 595 C CA . SER A 1 73 ? 10.179 7.139 -9.630 1.00 96.38 73 SER A CA 1
ATOM 596 C C . SER A 1 73 ? 11.055 8.053 -10.490 1.00 96.38 73 SER A C 1
ATOM 598 O O . SER A 1 73 ? 10.749 9.238 -10.646 1.00 96.38 73 SER A O 1
ATOM 600 N N . PRO A 1 74 ? 12.153 7.543 -11.071 1.00 90.38 74 PRO A N 1
ATOM 601 C CA . PRO A 1 74 ? 12.982 8.335 -11.964 1.00 90.38 74 PRO A CA 1
ATOM 602 C C . PRO A 1 74 ? 12.264 8.620 -13.289 1.00 90.38 74 PRO A C 1
ATOM 604 O O . PRO A 1 74 ? 11.359 7.900 -13.718 1.00 90.38 74 PRO A O 1
ATOM 607 N N . GLY A 1 75 ? 12.696 9.688 -13.956 1.00 84.12 75 GLY A N 1
ATOM 608 C CA . GLY A 1 75 ? 12.141 10.141 -15.230 1.00 84.12 75 GLY A CA 1
ATOM 609 C C . GLY A 1 75 ? 11.617 11.575 -15.180 1.00 84.12 75 GLY A C 1
ATOM 610 O O . GLY A 1 75 ? 11.609 12.227 -14.129 1.00 84.12 75 GLY A O 1
ATOM 611 N N . GLY A 1 76 ? 11.214 12.068 -16.355 1.00 76.50 76 GLY A N 1
ATOM 612 C CA . GLY A 1 76 ? 10.672 13.416 -16.557 1.00 76.50 76 GLY A CA 1
ATOM 613 C C . GLY A 1 76 ? 9.306 13.623 -15.893 1.00 76.50 76 GLY A C 1
ATOM 614 O O . GLY A 1 76 ? 8.990 12.993 -14.895 1.00 76.50 76 GLY A O 1
ATOM 615 N N . ALA A 1 77 ? 8.471 14.516 -16.418 1.00 77.06 77 ALA A N 1
ATOM 616 C CA . ALA A 1 77 ? 7.135 14.750 -15.865 1.00 77.06 77 ALA A CA 1
ATOM 617 C C . ALA A 1 77 ? 6.078 13.775 -16.425 1.00 77.06 77 ALA A C 1
ATOM 619 O O . ALA A 1 77 ? 6.205 13.249 -17.536 1.00 77.06 77 ALA A O 1
ATOM 620 N N . GLY A 1 78 ? 4.997 13.573 -15.666 1.00 81.00 78 GLY A N 1
ATOM 621 C CA . GLY A 1 78 ? 3.813 12.830 -16.103 1.00 81.00 78 GLY A CA 1
ATOM 622 C C . GLY A 1 78 ? 4.071 11.338 -16.321 1.00 81.00 78 GLY A C 1
ATOM 623 O O . GLY A 1 78 ? 4.745 10.689 -15.528 1.00 81.00 78 GLY A O 1
ATOM 624 N N . ARG A 1 79 ? 3.545 10.781 -17.422 1.00 83.75 79 ARG A N 1
ATOM 625 C CA . ARG A 1 79 ? 3.548 9.326 -17.687 1.00 83.75 79 ARG A CA 1
ATOM 626 C C . ARG A 1 79 ? 4.932 8.708 -17.920 1.00 83.75 79 ARG A C 1
ATOM 628 O O . ARG A 1 79 ? 5.038 7.485 -17.974 1.00 83.75 79 ARG A O 1
ATOM 635 N N . ASN A 1 80 ? 5.960 9.542 -18.070 1.00 86.50 80 ASN A N 1
ATOM 636 C CA . ASN A 1 80 ? 7.349 9.121 -18.243 1.00 86.50 80 ASN A CA 1
ATOM 637 C C . ASN A 1 80 ? 8.099 9.004 -16.905 1.00 86.50 80 ASN A C 1
ATOM 639 O O . ASN A 1 80 ? 9.248 8.571 -16.895 1.00 86.50 80 ASN A O 1
ATOM 643 N N . ARG A 1 81 ? 7.458 9.379 -15.789 1.00 92.94 81 ARG A N 1
ATOM 644 C CA . ARG A 1 81 ? 7.939 9.133 -14.431 1.00 92.94 81 ARG A CA 1
ATOM 645 C C . ARG A 1 81 ? 7.374 7.810 -13.935 1.00 92.94 81 ARG A C 1
ATOM 647 O O . ARG A 1 81 ? 6.197 7.737 -13.598 1.00 92.94 81 ARG A O 1
ATOM 654 N N . VAL A 1 82 ? 8.190 6.761 -13.927 1.00 95.19 82 VAL A N 1
ATOM 655 C CA . VAL A 1 82 ? 7.725 5.405 -13.606 1.00 95.19 82 VAL A CA 1
ATOM 656 C C . VAL A 1 82 ? 8.459 4.877 -12.384 1.00 95.19 82 VAL A C 1
ATOM 658 O O . VAL A 1 82 ? 9.686 4.882 -12.350 1.00 95.19 82 VAL A O 1
ATOM 661 N N . LEU A 1 83 ? 7.700 4.390 -11.402 1.00 96.75 83 LEU A N 1
ATOM 662 C CA . LEU A 1 83 ? 8.226 3.755 -10.200 1.00 96.75 83 LEU A CA 1
ATOM 663 C C . LEU A 1 83 ? 9.057 2.527 -10.572 1.00 96.75 83 LEU A C 1
ATOM 665 O O . LEU A 1 83 ? 8.554 1.569 -11.176 1.00 96.75 83 LEU A O 1
ATOM 669 N N . LYS A 1 84 ? 10.319 2.520 -10.154 1.00 97.19 84 LYS A N 1
ATOM 670 C CA . LYS A 1 84 ? 11.152 1.324 -10.200 1.00 97.19 84 LYS A CA 1
ATOM 671 C C . LYS A 1 84 ? 10.769 0.408 -9.046 1.00 97.19 84 LYS A C 1
ATOM 673 O O . LYS A 1 84 ? 10.937 0.742 -7.880 1.00 97.19 84 LYS A O 1
ATOM 678 N N . LYS A 1 85 ? 10.286 -0.790 -9.382 1.00 96.19 85 LYS A N 1
ATOM 679 C CA . LYS A 1 85 ? 9.844 -1.787 -8.393 1.00 96.19 85 LYS A CA 1
ATOM 680 C C . LYS A 1 85 ? 10.957 -2.209 -7.427 1.00 96.19 85 LYS A C 1
ATOM 682 O O . LYS A 1 85 ? 10.644 -2.515 -6.288 1.00 96.19 85 LYS A O 1
ATOM 687 N N . SER A 1 86 ? 12.214 -2.239 -7.878 1.00 96.56 86 SER A N 1
ATOM 688 C CA . SER A 1 86 ? 13.365 -2.539 -7.019 1.00 96.56 86 SER A CA 1
ATOM 689 C C . SER A 1 86 ? 13.569 -1.451 -5.966 1.00 96.56 86 SER A C 1
ATOM 691 O O . SER A 1 86 ? 13.528 -1.753 -4.786 1.00 96.56 86 SER A O 1
ATOM 693 N N . GLU A 1 87 ? 13.649 -0.185 -6.387 1.00 97.38 87 GLU A N 1
ATOM 694 C CA . GLU A 1 87 ? 13.826 0.954 -5.472 1.00 97.38 87 GLU A CA 1
ATOM 695 C C . GLU A 1 87 ? 12.633 1.102 -4.515 1.00 97.38 87 GLU A C 1
ATOM 697 O O . GLU A 1 87 ? 12.812 1.468 -3.362 1.00 97.38 87 GLU A O 1
ATOM 702 N N . PHE A 1 88 ? 11.417 0.759 -4.958 1.00 96.31 88 PHE A N 1
ATOM 703 C CA . PHE A 1 88 ? 10.245 0.690 -4.082 1.00 96.31 88 PHE A CA 1
ATOM 704 C C . PHE A 1 88 ? 10.388 -0.357 -2.965 1.00 96.31 88 PHE A C 1
ATOM 706 O O . PHE A 1 88 ? 9.997 -0.095 -1.830 1.00 96.31 88 PHE A O 1
ATOM 713 N N . LEU A 1 89 ? 10.918 -1.543 -3.280 1.00 95.56 89 LEU A N 1
ATOM 714 C CA . LEU A 1 89 ? 11.103 -2.618 -2.300 1.00 95.56 89 LEU A CA 1
ATOM 715 C C . LEU A 1 89 ? 12.212 -2.312 -1.283 1.00 95.56 89 LEU A C 1
ATOM 717 O O . LEU A 1 89 ? 12.196 -2.895 -0.202 1.00 95.56 89 LEU A O 1
ATOM 721 N N . ASP A 1 90 ? 13.110 -1.381 -1.607 1.00 96.56 90 ASP A N 1
ATOM 722 C CA . ASP A 1 90 ? 14.178 -0.908 -0.722 1.00 96.56 90 ASP A CA 1
ATOM 723 C C . ASP A 1 90 ? 13.708 0.211 0.236 1.00 96.56 90 ASP A C 1
ATOM 725 O O . ASP A 1 90 ? 14.468 0.652 1.099 1.00 96.56 90 ASP A O 1
ATOM 729 N N . ILE A 1 91 ? 12.458 0.688 0.120 1.00 94.25 91 ILE A N 1
ATOM 730 C CA . ILE A 1 91 ? 11.911 1.710 1.025 1.00 94.25 91 ILE A CA 1
ATOM 731 C C . ILE A 1 91 ? 11.647 1.096 2.404 1.00 94.25 91 ILE A C 1
ATOM 733 O O . ILE A 1 91 ? 10.699 0.332 2.602 1.00 94.25 91 ILE A O 1
ATOM 737 N N . GLU A 1 92 ? 12.435 1.500 3.398 1.00 92.56 92 GLU A N 1
ATOM 738 C CA . GLU A 1 92 ? 12.278 1.032 4.774 1.00 92.56 92 GLU A CA 1
ATOM 739 C C . GLU A 1 92 ? 11.289 1.878 5.586 1.00 92.56 92 GLU A C 1
ATOM 741 O O . GLU A 1 92 ? 11.247 3.112 5.507 1.00 92.56 92 GLU A O 1
ATOM 746 N N . ARG A 1 93 ? 10.493 1.209 6.430 1.00 89.44 93 ARG A N 1
ATOM 747 C CA . ARG A 1 93 ? 9.584 1.856 7.381 1.00 89.44 93 ARG A CA 1
ATOM 748 C C . ARG A 1 93 ? 9.570 1.155 8.725 1.00 89.44 93 ARG A C 1
ATOM 750 O O . ARG A 1 93 ? 9.420 -0.062 8.813 1.00 89.44 93 ARG A O 1
ATOM 757 N N . THR A 1 94 ? 9.634 1.958 9.780 1.00 90.31 94 THR A N 1
ATOM 758 C CA . THR A 1 94 ? 9.360 1.490 11.136 1.00 90.31 94 THR A CA 1
ATOM 759 C C . THR A 1 94 ? 7.860 1.317 11.302 1.00 90.31 94 THR A C 1
ATOM 761 O O . THR A 1 94 ? 7.096 2.269 11.156 1.00 90.31 94 THR A O 1
ATOM 764 N N . VAL A 1 95 ? 7.450 0.099 11.634 1.00 91.88 95 VAL A N 1
ATOM 765 C CA . VAL A 1 95 ? 6.058 -0.252 11.914 1.00 91.88 95 VAL A CA 1
ATOM 766 C C . VAL A 1 95 ? 5.974 -0.976 13.260 1.00 91.88 95 VAL A C 1
ATOM 768 O O . VAL A 1 95 ? 6.960 -1.601 13.671 1.00 91.88 95 VAL A O 1
ATOM 771 N N . PRO A 1 96 ? 4.832 -0.910 13.966 1.00 94.62 96 PRO A N 1
ATOM 772 C CA . PRO A 1 96 ? 4.649 -1.654 15.206 1.00 94.62 96 PRO A CA 1
ATOM 773 C C . PRO A 1 96 ? 4.863 -3.156 14.995 1.00 94.62 96 PRO A C 1
ATOM 775 O O . PRO A 1 96 ? 4.387 -3.728 14.016 1.00 94.62 96 PRO A O 1
ATOM 778 N N . LYS A 1 97 ?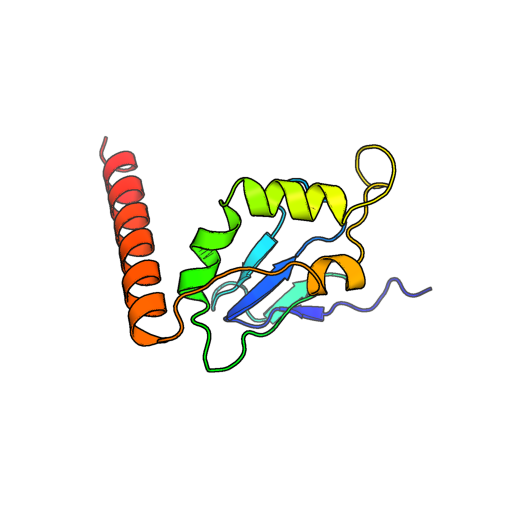 5.592 -3.811 15.905 1.00 94.69 97 LYS A N 1
ATOM 779 C CA . LYS A 1 97 ? 5.948 -5.235 15.754 1.00 94.69 97 LYS A CA 1
ATOM 780 C C . LYS A 1 97 ? 4.766 -6.173 15.993 1.00 94.69 97 LYS A C 1
ATOM 782 O O . LYS A 1 97 ? 4.732 -7.247 15.404 1.00 94.69 97 LYS A O 1
ATOM 787 N N . GLN A 1 98 ? 3.837 -5.774 16.861 1.00 97.31 98 GLN A N 1
ATOM 788 C CA . GLN A 1 98 ? 2.672 -6.576 17.227 1.00 97.31 98 GLN A CA 1
ATOM 789 C C . GLN A 1 98 ? 1.523 -6.291 16.262 1.00 97.31 98 GLN A C 1
ATOM 791 O O . GLN A 1 98 ? 1.172 -5.131 16.025 1.00 97.31 98 GLN A O 1
ATOM 796 N N . ILE A 1 99 ? 0.932 -7.342 15.697 1.00 96.12 99 ILE A N 1
ATOM 797 C CA . ILE A 1 99 ? -0.163 -7.195 14.732 1.00 96.12 99 ILE A CA 1
ATOM 798 C C . ILE A 1 99 ? -1.438 -6.673 15.402 1.00 96.12 99 ILE A C 1
ATOM 800 O O . ILE A 1 99 ? -2.237 -5.979 14.770 1.00 96.12 99 ILE A O 1
ATOM 804 N N . GLU A 1 100 ? -1.606 -6.945 16.692 1.00 97.25 100 GLU A N 1
ATOM 805 C CA . GLU A 1 100 ? -2.700 -6.460 17.525 1.00 97.25 100 GLU A CA 1
ATOM 806 C C . GLU A 1 100 ? -2.658 -4.932 17.624 1.00 97.25 100 GLU A C 1
ATOM 808 O O . GLU A 1 100 ? -3.673 -4.271 17.410 1.00 97.25 100 GLU A O 1
ATOM 813 N N . GLU A 1 101 ? -1.472 -4.361 17.856 1.00 97.44 101 GLU A N 1
ATOM 814 C CA . GLU A 1 101 ? -1.260 -2.910 17.897 1.00 97.44 101 GLU A CA 1
ATOM 815 C C . GLU A 1 101 ? -1.526 -2.275 16.527 1.00 97.44 101 GLU A C 1
ATOM 817 O O . GLU A 1 101 ? -2.284 -1.309 16.423 1.00 97.44 101 GLU A O 1
ATOM 822 N N . GLN A 1 102 ? -0.979 -2.859 15.455 1.00 96.25 102 GLN A N 1
ATOM 823 C CA . GLN A 1 102 ? -1.244 -2.405 14.085 1.00 96.25 102 GLN A CA 1
ATOM 824 C C . GLN A 1 102 ? -2.750 -2.402 13.775 1.00 96.25 102 GLN A C 1
ATOM 826 O O . GLN A 1 102 ? -3.275 -1.445 13.203 1.00 96.25 102 GLN A O 1
ATOM 831 N N . THR A 1 103 ? -3.457 -3.461 14.172 1.00 95.81 103 THR A N 1
ATOM 832 C CA . THR A 1 103 ? -4.898 -3.618 13.942 1.00 95.81 103 THR A CA 1
ATOM 833 C C . THR A 1 103 ? -5.709 -2.617 14.759 1.00 95.81 103 THR A C 1
ATOM 835 O O . THR A 1 103 ? -6.637 -2.015 14.221 1.00 95.81 103 THR A O 1
ATOM 838 N N . ALA A 1 104 ? -5.343 -2.380 16.021 1.00 96.94 104 ALA A N 1
ATOM 839 C CA . ALA A 1 104 ? -5.979 -1.368 16.858 1.00 96.94 104 ALA A CA 1
ATOM 840 C C . ALA A 1 104 ? -5.843 0.035 16.243 1.00 96.94 104 ALA A C 1
ATOM 842 O O . ALA A 1 104 ? -6.846 0.734 16.086 1.00 96.94 104 ALA A O 1
ATOM 843 N N . ILE A 1 105 ? -4.634 0.411 15.808 1.00 95.56 105 ILE A N 1
ATOM 844 C CA . ILE A 1 105 ? -4.374 1.692 15.132 1.00 95.56 105 ILE A CA 1
ATOM 845 C C . ILE A 1 105 ? -5.173 1.787 13.826 1.00 95.56 105 ILE A C 1
ATOM 847 O O . ILE A 1 105 ? -5.849 2.784 13.576 1.00 95.56 105 ILE A O 1
ATOM 851 N N . GLY A 1 106 ? -5.131 0.742 12.995 1.00 94.56 106 GLY A N 1
ATOM 852 C CA . GLY A 1 106 ? -5.853 0.707 11.726 1.00 94.56 106 GLY A CA 1
ATOM 853 C C . GLY A 1 106 ? -7.367 0.872 11.898 1.00 94.56 106 GLY A C 1
ATOM 854 O O . GLY A 1 106 ? -7.998 1.642 11.173 1.00 94.56 106 GLY A O 1
ATOM 855 N N . ASN A 1 107 ? -7.953 0.186 12.880 1.00 95.38 107 ASN A N 1
ATOM 856 C CA . ASN A 1 107 ? -9.379 0.282 13.181 1.00 95.38 107 ASN A CA 1
ATOM 857 C C . ASN A 1 107 ? -9.769 1.653 13.737 1.00 95.38 107 ASN A C 1
ATOM 859 O O . ASN A 1 107 ? -10.841 2.149 13.398 1.00 95.38 107 ASN A O 1
ATOM 863 N N . PHE A 1 108 ? -8.910 2.278 14.544 1.00 96.12 108 PHE A N 1
ATOM 864 C CA . PHE A 1 108 ? -9.148 3.624 15.061 1.00 96.12 108 PHE A CA 1
ATOM 865 C C . PHE A 1 108 ? -9.317 4.647 13.927 1.00 96.12 108 PHE A C 1
ATOM 867 O O . PHE A 1 108 ? -10.327 5.349 13.883 1.00 96.12 108 PHE A O 1
ATOM 874 N N . PHE A 1 109 ? -8.393 4.682 12.960 1.00 94.50 109 PHE A N 1
ATOM 875 C CA . PHE A 1 109 ? -8.513 5.593 11.815 1.00 94.50 109 PHE A CA 1
ATOM 876 C C . PHE A 1 109 ? -9.722 5.272 10.933 1.00 94.50 109 PHE A C 1
ATOM 878 O O . PHE A 1 109 ? -10.442 6.179 10.531 1.00 94.50 109 PHE A O 1
ATOM 885 N N . ARG A 1 110 ? -10.036 3.986 10.729 1.00 92.75 110 ARG A N 1
ATOM 886 C CA . ARG A 1 110 ? -11.252 3.584 10.006 1.00 92.75 110 ARG A CA 1
ATOM 887 C C . ARG A 1 110 ? -12.527 4.114 10.675 1.00 92.75 110 ARG A C 1
ATOM 889 O O . ARG A 1 110 ? -13.448 4.558 9.993 1.00 92.75 110 ARG A O 1
ATOM 896 N N . GLN A 1 111 ? -12.604 4.048 12.005 1.00 95.44 111 GLN A N 1
ATOM 897 C CA . GLN A 1 111 ? -13.734 4.599 12.759 1.00 95.44 111 GLN A CA 1
ATOM 898 C C . GLN A 1 111 ? -13.802 6.122 12.628 1.00 95.44 111 GLN A C 1
ATOM 900 O O . GLN A 1 111 ? -14.895 6.668 12.472 1.00 95.44 111 GLN A O 1
ATOM 905 N N . LEU A 1 112 ? -12.651 6.797 12.647 1.00 95.19 112 LEU A N 1
ATOM 906 C CA . LEU A 1 112 ? -12.568 8.239 12.443 1.00 95.19 112 LEU A CA 1
ATOM 907 C C . LEU A 1 112 ? -13.079 8.642 11.051 1.00 95.19 112 LEU A C 1
ATOM 909 O O . LEU A 1 112 ? -13.923 9.533 10.954 1.00 95.19 112 LEU A O 1
ATOM 913 N N . ASP A 1 113 ? -12.657 7.943 9.998 1.00 92.81 113 ASP A N 1
ATOM 914 C CA . ASP A 1 113 ? -13.131 8.179 8.629 1.00 92.81 113 ASP A CA 1
ATOM 915 C C . ASP A 1 113 ? -14.648 7.978 8.518 1.00 92.81 113 ASP A C 1
ATOM 917 O O . ASP A 1 113 ? -15.359 8.810 7.948 1.00 92.81 113 ASP A O 1
ATOM 921 N N . ALA A 1 114 ? -15.176 6.908 9.123 1.00 93.75 114 ALA A N 1
ATOM 922 C CA . ALA A 1 114 ? -16.612 6.642 9.152 1.00 93.75 114 ALA A CA 1
ATOM 923 C C . ALA A 1 114 ? -17.393 7.742 9.893 1.00 93.75 114 ALA A C 1
ATOM 925 O O . ALA A 1 114 ? -18.475 8.141 9.448 1.00 93.75 114 ALA A O 1
ATOM 926 N N . ALA A 1 115 ? -16.846 8.261 10.996 1.00 96.31 115 ALA A N 1
ATOM 927 C CA . ALA A 1 115 ? -17.438 9.359 11.751 1.00 96.31 115 ALA A CA 1
ATOM 928 C C . ALA A 1 115 ? -17.451 10.666 10.940 1.00 96.31 115 ALA A C 1
ATOM 930 O O . ALA A 1 115 ? -18.494 11.321 10.867 1.00 96.31 115 ALA A O 1
ATOM 931 N N . ILE A 1 116 ? -16.345 11.008 10.269 1.00 96.00 116 ILE A N 1
ATOM 932 C CA . ILE A 1 116 ? -16.251 12.178 9.379 1.00 96.00 116 ILE A CA 1
ATOM 933 C C . ILE A 1 116 ? -17.264 12.057 8.238 1.00 96.00 116 ILE A C 1
ATOM 935 O O . ILE A 1 116 ? -18.076 12.961 8.036 1.00 96.00 116 ILE A O 1
ATOM 939 N N . ALA A 1 117 ? -17.28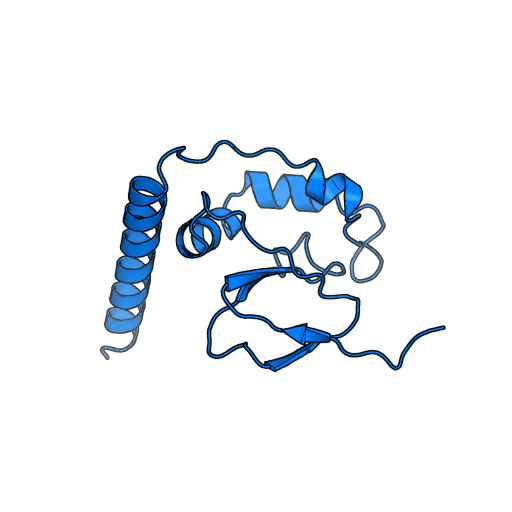8 10.918 7.540 1.00 95.12 117 ALA A N 1
ATOM 940 C CA . ALA A 1 117 ? -18.225 10.672 6.448 1.00 95.12 117 ALA A CA 1
ATOM 941 C C . ALA A 1 117 ? -19.686 10.690 6.926 1.00 95.12 117 ALA A C 1
ATOM 943 O O . ALA A 1 117 ? -20.586 11.101 6.194 1.00 95.12 117 ALA A O 1
ATOM 944 N N . SER A 1 118 ? -19.966 10.231 8.150 1.00 95.88 118 SER A N 1
ATOM 945 C CA . SER A 1 118 ? -21.295 10.360 8.753 1.00 95.88 118 SER A CA 1
ATOM 946 C C . SER A 1 118 ? -21.658 11.811 9.058 1.00 95.88 118 SER A C 1
ATOM 948 O O . SER A 1 118 ? -22.825 12.159 8.909 1.00 95.88 118 SER A O 1
ATOM 950 N N . HIS A 1 119 ? -20.716 12.634 9.520 1.00 94.75 119 HIS A N 1
ATOM 951 C CA . HIS A 1 119 ? -20.974 14.038 9.829 1.00 94.75 119 HIS A CA 1
ATOM 952 C C . HIS A 1 119 ? -21.212 14.854 8.554 1.00 94.75 119 HIS A C 1
ATOM 954 O O . HIS A 1 119 ? -22.177 15.599 8.491 1.00 94.75 119 HIS A O 1
ATOM 960 N N . GLN A 1 120 ? -20.417 14.629 7.506 1.00 94.19 120 GLN A N 1
ATOM 961 C CA . GLN A 1 120 ? -20.557 15.312 6.212 1.00 94.19 120 GLN A CA 1
ATOM 962 C C . GLN A 1 120 ? -21.847 14.959 5.454 1.00 94.19 120 GLN A C 1
ATOM 964 O O . GLN A 1 120 ? -22.274 15.711 4.585 1.00 94.19 120 GLN A O 1
ATOM 969 N N . ARG A 1 121 ? -22.463 13.810 5.760 1.00 90.94 121 ARG A N 1
ATOM 970 C CA . ARG A 1 121 ? -23.762 13.399 5.201 1.00 90.94 121 ARG A CA 1
ATOM 971 C C . ARG A 1 121 ? -24.960 13.956 5.969 1.00 90.94 121 ARG A C 1
ATOM 973 O O . ARG A 1 121 ? -26.081 13.828 5.481 1.00 90.94 121 ARG A O 1
ATOM 980 N N . LYS A 1 122 ? -24.756 14.509 7.170 1.00 67.94 122 LYS A N 1
ATOM 981 C CA . LYS A 1 122 ? -25.825 15.192 7.904 1.00 67.94 122 LYS A CA 1
ATOM 982 C C . LYS A 1 122 ? -25.978 16.599 7.302 1.00 67.94 122 LYS A C 1
ATOM 984 O O . LYS A 1 122 ? -24.965 17.289 7.217 1.00 67.94 122 LYS A O 1
ATOM 989 N N . PRO A 1 123 ? -27.181 16.974 6.833 1.00 59.97 123 PRO A N 1
ATOM 990 C CA . PRO A 1 123 ? -27.443 18.304 6.290 1.00 59.97 123 PRO A CA 1
ATOM 991 C C . PRO A 1 123 ? -27.326 19.396 7.358 1.00 59.97 123 PRO A C 1
ATOM 993 O O . PRO A 1 123 ? -27.533 19.080 8.555 1.00 59.97 123 PRO A O 1
#

Sequence (123 aa):
MAVDTMFKVETDNLIINITFAWELALAVTDAEDAGKLVSHRFPQYKFKNQYSPTFFKNLIYDKRFKSDLMLASPGGAGRNRVLKKSEFLDIERTVPKQIEEQTAIGNFFRQLDAAIASHQRKP

pLDDT: mean 92.14, std 8.85, range [47.22, 98.19]

Radius of gyration: 15.99 Å; chains: 1; bounding box: 42×31×44 Å

Secondary structure (DSSP, 8-state):
------EEPPTTEEEE-TTTGGGT-EEE--TTTTT-EE-TTS-EEEPPTTS-HHHHHHHTT-HHHHHHHHHTS-SSSGGG----HHHHHT------S-HHHHHHHHHHHHHHHHHHHHHHT--

Organism: NCBI:txid252130

InterPro domains:
  IPR044946 Type I restriction modification DNA specificity domain superfamily [G3DSA:3.90.220.20] (4-122)